Protein AF-A0A367R323-F1 (afdb_monomer_lite)

pLDDT: mean 86.34, std 14.98, range [30.77, 96.38]

Foldseek 3Di:
DDDPPPPPDQDPVLVVLLVVCQQPDALVVSCVVCVVVVRNDDSVNSCVVCLVQQGDNCNVPPRDGLVVVCVVVVHDSVVSSVVVVVD

Radius of gyration: 14.12 Å; chains: 1; bounding box: 29×33×42 Å

Sequence (87 aa):
MGGNQMSIKWTDEELAIIEAKAEVYTVKQIASILKRREYQRTPVAIYLKLNSLGYSARPTLDNYSCKEIAQVLQLNFSTVTRWVKRG

Structure (mmCIF, N/CA/C/O backbone):
data_AF-A0A367R323-F1
#
_entry.id   AF-A0A367R323-F1
#
loop_
_atom_site.group_PDB
_atom_site.id
_atom_site.type_symbol
_atom_site.label_atom_id
_atom_site.label_alt_id
_atom_site.label_comp_id
_atom_site.label_asym_id
_atom_site.label_entity_id
_atom_site.label_seq_id
_atom_site.pdbx_PDB_ins_code
_atom_site.Cartn_x
_atom_site.Cartn_y
_atom_site.Cartn_z
_atom_site.occupancy
_atom_site.B_iso_or_equiv
_atom_site.auth_seq_id
_atom_site.auth_comp_id
_atom_site.auth_asym_id
_atom_site.auth_atom_id
_atom_site.pdbx_PDB_model_num
ATOM 1 N N . MET A 1 1 ? 5.313 -22.695 -22.304 1.00 34.69 1 MET A N 1
ATOM 2 C CA . MET A 1 1 ? 6.388 -21.704 -22.086 1.00 34.69 1 MET A CA 1
ATOM 3 C C . MET A 1 1 ? 6.024 -20.877 -20.861 1.00 34.69 1 MET A C 1
ATOM 5 O O . MET A 1 1 ? 5.258 -19.932 -20.973 1.00 34.69 1 MET A O 1
ATOM 9 N N . GLY A 1 2 ? 6.455 -21.312 -19.675 1.00 37.09 2 GLY A N 1
ATOM 10 C CA . GLY 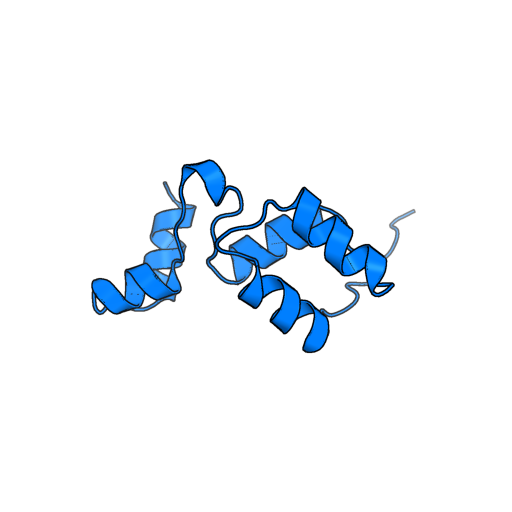A 1 2 ? 6.210 -20.587 -18.428 1.00 37.09 2 GLY A CA 1
ATOM 11 C C . GLY A 1 2 ? 7.297 -19.539 -18.248 1.00 37.09 2 GLY A C 1
ATOM 12 O O . GLY A 1 2 ? 8.414 -19.883 -17.874 1.00 37.09 2 GLY A O 1
ATOM 13 N N . GLY A 1 3 ? 6.994 -18.285 -18.582 1.00 30.77 3 GLY A N 1
ATOM 14 C CA . GLY A 1 3 ? 7.883 -17.165 -18.300 1.00 30.77 3 GLY A CA 1
ATOM 15 C C . GLY A 1 3 ? 8.073 -17.055 -16.794 1.00 30.77 3 GLY A C 1
ATOM 16 O O . GLY A 1 3 ? 7.133 -16.735 -16.071 1.00 30.77 3 GLY A O 1
ATOM 17 N N . ASN A 1 4 ? 9.280 -17.369 -16.331 1.00 38.59 4 ASN A N 1
ATOM 18 C CA . ASN A 1 4 ? 9.686 -17.242 -14.942 1.00 38.59 4 ASN A CA 1
ATOM 19 C C . ASN A 1 4 ? 9.597 -15.753 -14.574 1.00 38.59 4 ASN A C 1
ATOM 21 O O . ASN A 1 4 ? 10.442 -14.951 -14.975 1.00 38.59 4 ASN A O 1
ATOM 25 N N . GLN A 1 5 ? 8.518 -15.360 -13.900 1.00 40.94 5 GLN A N 1
ATOM 26 C CA . GLN A 1 5 ? 8.268 -13.979 -13.514 1.00 40.94 5 GLN A CA 1
ATOM 27 C C . GLN A 1 5 ? 9.269 -13.616 -12.419 1.00 40.94 5 GLN A C 1
ATOM 29 O O . GLN A 1 5 ? 9.034 -13.858 -11.237 1.00 40.94 5 GLN A O 1
ATOM 34 N N . MET A 1 6 ? 10.427 -13.087 -12.823 1.00 38.47 6 MET A N 1
ATOM 35 C CA . MET A 1 6 ? 11.407 -12.535 -11.900 1.00 38.47 6 MET A CA 1
ATOM 36 C C . MET A 1 6 ? 10.711 -11.446 -11.087 1.00 38.47 6 MET A C 1
ATOM 38 O O . MET A 1 6 ? 10.423 -10.357 -11.582 1.00 38.47 6 MET A O 1
ATOM 42 N N . SER A 1 7 ? 10.403 -11.762 -9.833 1.00 54.81 7 SER A N 1
ATOM 43 C CA . SER A 1 7 ? 10.016 -10.790 -8.824 1.00 54.81 7 SER A CA 1
ATOM 44 C C . SER A 1 7 ? 11.204 -9.847 -8.628 1.00 54.81 7 SER A C 1
ATOM 46 O O . SER A 1 7 ? 12.056 -10.080 -7.769 1.00 54.81 7 SER A O 1
ATOM 48 N N . ILE A 1 8 ? 11.288 -8.789 -9.439 1.00 74.75 8 ILE A N 1
ATOM 49 C CA . ILE A 1 8 ? 12.203 -7.676 -9.194 1.00 74.75 8 ILE A CA 1
ATOM 50 C C . ILE A 1 8 ? 11.815 -7.134 -7.818 1.00 74.75 8 ILE A C 1
ATOM 52 O O . ILE A 1 8 ? 10.709 -6.609 -7.652 1.00 74.75 8 ILE A O 1
ATOM 56 N N . LYS A 1 9 ? 12.685 -7.329 -6.821 1.00 87.62 9 LYS A N 1
ATOM 57 C CA . LYS A 1 9 ? 12.462 -6.847 -5.452 1.00 87.62 9 LYS A CA 1
ATOM 58 C C . LYS A 1 9 ? 12.214 -5.334 -5.483 1.00 87.62 9 LYS A C 1
ATOM 60 O O . LYS A 1 9 ? 12.764 -4.641 -6.333 1.00 87.62 9 LYS A O 1
ATOM 65 N N . TRP A 1 10 ? 11.340 -4.847 -4.607 1.00 92.81 10 TRP A N 1
ATOM 66 C CA . TRP A 1 10 ? 11.129 -3.409 -4.411 1.00 92.81 10 TRP A CA 1
ATOM 67 C C . TRP A 1 10 ? 12.351 -2.824 -3.706 1.00 92.81 10 TRP A C 1
ATOM 69 O O . TRP A 1 10 ? 12.767 -3.389 -2.694 1.00 92.81 10 TRP A O 1
ATOM 79 N N . THR A 1 11 ? 12.927 -1.747 -4.237 1.00 94.56 11 THR A N 1
ATOM 80 C CA . THR A 1 11 ? 14.027 -1.036 -3.568 1.00 94.56 11 THR A CA 1
ATOM 81 C C . THR A 1 11 ? 13.496 -0.136 -2.454 1.00 94.56 11 THR A C 1
ATOM 83 O O . THR A 1 11 ? 12.332 0.267 -2.479 1.00 94.56 11 THR A O 1
ATOM 86 N N . ASP A 1 12 ? 14.351 0.225 -1.496 1.00 94.31 12 ASP A N 1
ATOM 87 C CA . ASP A 1 12 ? 13.972 1.133 -0.404 1.00 94.31 12 ASP A CA 1
ATOM 88 C C . ASP A 1 12 ? 13.542 2.513 -0.924 1.00 94.31 12 ASP A C 1
ATOM 90 O O . ASP A 1 12 ? 12.621 3.124 -0.382 1.00 94.31 12 ASP A O 1
ATOM 94 N N . GLU A 1 13 ? 14.136 2.984 -2.026 1.00 95.25 13 GLU A N 1
ATOM 95 C CA . GLU A 1 13 ? 13.718 4.234 -2.664 1.00 95.25 13 GLU A CA 1
ATOM 96 C C . GLU A 1 13 ? 12.310 4.116 -3.268 1.00 95.25 13 GLU A C 1
ATOM 98 O O . GLU A 1 13 ? 11.477 5.006 -3.078 1.00 95.25 13 GLU A O 1
ATOM 103 N N . GLU A 1 14 ? 12.008 3.009 -3.957 1.00 95.56 14 GLU A N 1
ATOM 104 C CA . GLU A 1 14 ? 10.661 2.771 -4.483 1.00 95.56 14 GLU A CA 1
ATOM 105 C C . GLU A 1 14 ? 9.622 2.729 -3.356 1.00 95.56 14 GLU A C 1
ATOM 107 O O . GLU A 1 14 ? 8.530 3.283 -3.505 1.00 95.56 14 GLU A O 1
ATOM 112 N N . LEU A 1 15 ? 9.962 2.103 -2.224 1.00 96.06 15 LEU A N 1
ATOM 113 C CA . LEU A 1 15 ? 9.100 2.043 -1.042 1.00 96.06 15 LEU A CA 1
ATOM 114 C C . LEU A 1 15 ? 8.861 3.432 -0.449 1.00 96.06 15 LEU A C 1
ATOM 116 O O . LEU A 1 15 ? 7.706 3.796 -0.238 1.00 96.06 15 LEU A O 1
ATOM 120 N N . ALA A 1 16 ? 9.915 4.229 -0.267 1.00 95.94 16 ALA A N 1
ATOM 121 C CA . ALA A 1 16 ? 9.803 5.587 0.255 1.00 95.94 16 ALA A CA 1
ATOM 122 C C . ALA A 1 16 ? 8.902 6.471 -0.626 1.00 95.94 16 ALA A C 1
ATOM 124 O O . ALA A 1 16 ? 8.090 7.244 -0.115 1.00 95.94 16 ALA A O 1
ATOM 125 N N . ILE A 1 17 ? 8.990 6.334 -1.956 1.00 95.50 17 ILE A N 1
ATOM 126 C CA . ILE A 1 17 ? 8.107 7.049 -2.892 1.00 95.50 17 ILE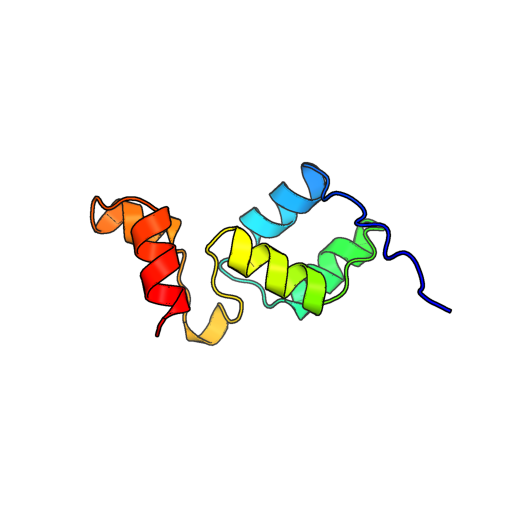 A CA 1
ATOM 127 C C . ILE A 1 17 ? 6.656 6.592 -2.736 1.00 95.50 17 ILE A C 1
ATOM 129 O O . ILE A 1 17 ? 5.756 7.433 -2.739 1.00 95.50 17 ILE A O 1
ATOM 133 N N . ILE A 1 18 ? 6.418 5.281 -2.639 1.00 94.44 18 ILE A N 1
ATOM 134 C CA . ILE A 1 18 ? 5.068 4.729 -2.491 1.00 94.44 18 ILE A CA 1
ATOM 135 C C . ILE A 1 18 ? 4.437 5.227 -1.193 1.00 94.44 18 ILE A C 1
ATOM 137 O O . ILE A 1 18 ? 3.348 5.791 -1.243 1.00 94.44 18 ILE A O 1
ATOM 141 N N . GLU A 1 19 ? 5.120 5.076 -0.059 1.00 93.44 19 GLU A N 1
ATOM 142 C CA . GLU A 1 19 ? 4.598 5.472 1.253 1.00 93.44 19 GLU A CA 1
ATOM 143 C C . GLU A 1 19 ? 4.321 6.978 1.320 1.00 93.44 19 GLU A C 1
ATOM 145 O O . GLU A 1 19 ? 3.234 7.380 1.725 1.00 93.44 19 GLU A O 1
ATOM 150 N N . ALA A 1 20 ? 5.226 7.819 0.804 1.00 93.75 20 ALA A N 1
ATOM 151 C CA . ALA A 1 20 ? 5.050 9.275 0.788 1.00 93.75 20 ALA A CA 1
ATOM 152 C C . ALA A 1 20 ? 3.899 9.771 -0.112 1.00 93.75 20 ALA A C 1
ATOM 154 O O . ALA A 1 20 ? 3.588 10.966 -0.122 1.00 93.75 20 ALA A O 1
ATOM 155 N N . LYS A 1 21 ? 3.312 8.899 -0.941 1.00 93.25 21 LYS A N 1
ATOM 156 C CA . LYS A 1 21 ? 2.262 9.254 -1.910 1.00 93.25 21 LYS A CA 1
ATOM 157 C C . LYS A 1 21 ? 0.967 8.467 -1.725 1.00 93.25 21 LYS A C 1
ATOM 159 O O . LYS A 1 21 ? -0.042 8.873 -2.299 1.00 93.25 21 LYS A O 1
ATOM 164 N N . ALA A 1 22 ? 0.982 7.393 -0.941 1.00 90.94 22 ALA A N 1
ATOM 165 C CA . ALA A 1 22 ? -0.091 6.409 -0.849 1.00 90.94 22 ALA A CA 1
ATOM 166 C C . ALA A 1 22 ? -1.450 6.986 -0.422 1.00 90.94 22 ALA A C 1
ATOM 168 O O . ALA A 1 22 ? -2.482 6.520 -0.895 1.00 90.94 22 ALA A O 1
ATOM 169 N N . GLU A 1 23 ? -1.452 8.010 0.429 1.00 87.50 23 GLU A N 1
ATOM 170 C CA . GLU A 1 23 ? -2.677 8.604 0.983 1.00 87.50 23 GLU A CA 1
ATOM 171 C C . GLU A 1 23 ? -3.351 9.605 0.037 1.00 87.50 23 GLU A C 1
ATOM 173 O O . GLU A 1 23 ? -4.533 9.884 0.172 1.00 87.50 23 GLU A O 1
ATOM 178 N N . VAL A 1 24 ? -2.633 10.142 -0.955 1.00 88.00 24 VAL A N 1
ATOM 179 C CA . VAL A 1 24 ? -3.148 11.250 -1.786 1.00 88.00 24 VAL A CA 1
ATOM 180 C C . VAL A 1 24 ? -3.181 10.899 -3.273 1.00 88.00 24 VAL A C 1
ATOM 182 O O . VAL A 1 24 ? -4.033 11.384 -4.017 1.00 88.00 24 VAL A O 1
ATOM 185 N N . TYR A 1 25 ? -2.261 10.056 -3.741 1.00 91.62 25 TYR A N 1
ATOM 186 C CA . TYR A 1 25 ? -2.067 9.806 -5.165 1.00 91.62 25 TYR A CA 1
ATOM 187 C C . TYR A 1 25 ? -2.696 8.486 -5.594 1.00 91.62 25 TYR A C 1
ATOM 189 O O . TYR A 1 25 ? -2.519 7.440 -4.977 1.00 91.62 25 TYR A O 1
ATOM 197 N N . THR A 1 26 ? -3.366 8.510 -6.742 1.00 92.56 26 THR A N 1
ATOM 198 C CA . THR A 1 26 ? -3.861 7.291 -7.385 1.00 92.56 26 THR A CA 1
ATOM 199 C C . THR A 1 26 ? -2.707 6.407 -7.863 1.00 92.56 26 THR A C 1
ATOM 201 O O . THR A 1 26 ? -1.627 6.886 -8.220 1.00 92.56 26 THR A O 1
ATOM 204 N N . VAL A 1 27 ? -2.975 5.106 -8.007 1.00 94.19 27 VAL A N 1
ATOM 205 C CA . VAL A 1 27 ? -2.035 4.120 -8.570 1.00 94.19 27 VAL A CA 1
ATOM 206 C C . VAL A 1 27 ? -1.415 4.585 -9.897 1.00 94.19 27 VAL A C 1
ATOM 208 O O . VAL A 1 27 ? -0.216 4.418 -10.114 1.00 94.19 27 VAL A O 1
ATOM 211 N N . LYS A 1 28 ? -2.205 5.201 -10.790 1.00 94.00 28 LYS A N 1
ATOM 212 C CA . LYS A 1 28 ? -1.717 5.702 -12.089 1.00 94.00 28 LYS A CA 1
ATOM 213 C C . LYS A 1 28 ? -0.733 6.865 -11.933 1.00 94.00 28 LYS A C 1
ATOM 215 O O . LYS A 1 28 ? 0.247 6.948 -12.678 1.00 94.00 28 LYS A O 1
ATOM 220 N N . GLN A 1 29 ? -0.975 7.755 -10.973 1.00 95.19 29 GLN A N 1
ATOM 221 C CA . GLN A 1 29 ? -0.073 8.871 -10.700 1.00 95.19 29 GLN A CA 1
ATOM 222 C C . GLN A 1 29 ? 1.224 8.377 -10.051 1.00 95.19 29 GLN A C 1
ATOM 224 O O . GLN A 1 29 ? 2.298 8.789 -10.484 1.00 95.19 29 GLN A O 1
ATOM 229 N N . ILE A 1 30 ? 1.145 7.436 -9.103 1.00 95.56 30 ILE A N 1
ATOM 230 C CA . ILE A 1 30 ? 2.329 6.795 -8.505 1.00 95.56 30 ILE A CA 1
ATOM 231 C C . ILE A 1 30 ? 3.157 6.088 -9.588 1.00 95.56 30 ILE A C 1
ATOM 233 O O . ILE A 1 30 ? 4.366 6.295 -9.662 1.00 95.56 30 ILE A O 1
ATOM 237 N N . ALA A 1 31 ? 2.518 5.344 -10.498 1.00 95.75 31 ALA A N 1
ATOM 238 C CA . ALA A 1 31 ? 3.203 4.710 -11.630 1.00 95.75 31 ALA A CA 1
ATOM 239 C C . ALA A 1 31 ? 3.935 5.732 -12.514 1.00 95.75 31 ALA A C 1
ATOM 241 O O . ALA A 1 31 ? 5.065 5.502 -12.939 1.00 95.75 31 ALA A O 1
ATOM 242 N N . SER A 1 32 ? 3.313 6.887 -12.757 1.00 96.38 32 SER A N 1
ATOM 243 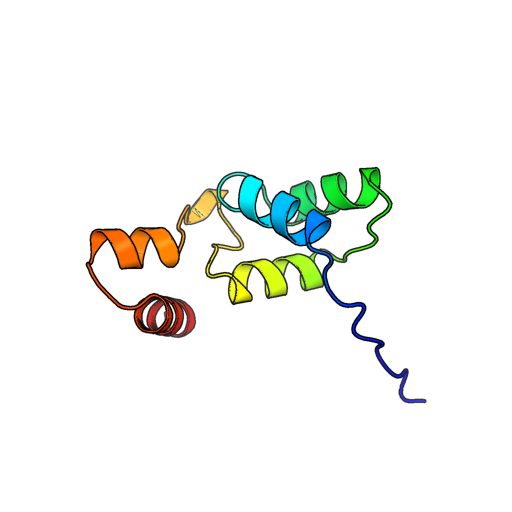C CA . SER A 1 32 ? 3.923 7.970 -13.535 1.00 96.38 32 SER A CA 1
ATOM 244 C C . SER A 1 32 ? 5.135 8.586 -12.826 1.00 96.38 32 SER A C 1
ATOM 246 O O . SER A 1 32 ? 6.110 8.929 -13.488 1.00 96.38 32 SER A O 1
ATOM 248 N N . ILE A 1 33 ? 5.098 8.711 -11.495 1.00 95.94 33 ILE A N 1
ATOM 249 C CA . ILE A 1 33 ? 6.225 9.206 -10.688 1.00 95.94 33 ILE A CA 1
ATOM 250 C C . ILE A 1 33 ? 7.388 8.211 -10.728 1.00 95.94 33 ILE A C 1
ATOM 252 O O . ILE A 1 33 ? 8.516 8.614 -11.001 1.00 95.94 33 ILE A O 1
ATOM 256 N N . LEU A 1 34 ? 7.111 6.923 -10.512 1.00 95.56 34 LEU A N 1
ATOM 257 C CA . LEU A 1 34 ? 8.118 5.862 -10.563 1.00 95.56 34 LEU A CA 1
ATOM 258 C C . LEU A 1 34 ? 8.774 5.783 -11.947 1.00 95.56 34 LEU A C 1
ATOM 260 O O . LEU A 1 34 ? 9.998 5.782 -12.043 1.00 95.56 34 LEU A O 1
ATOM 264 N N . LYS A 1 35 ? 7.981 5.862 -13.024 1.00 95.50 35 LYS A N 1
ATOM 265 C C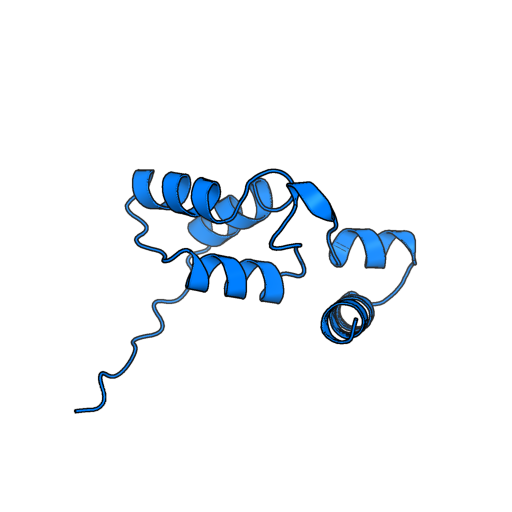A . LYS A 1 35 ? 8.494 5.868 -14.402 1.00 95.50 35 LYS A CA 1
ATOM 266 C C . LYS A 1 35 ? 9.456 7.030 -14.678 1.00 95.50 35 LYS A C 1
ATOM 268 O O . LYS A 1 35 ? 10.423 6.846 -15.408 1.00 95.50 35 LYS A O 1
ATOM 273 N N . ARG A 1 36 ? 9.213 8.218 -14.106 1.00 95.62 36 ARG A N 1
ATOM 274 C CA . ARG A 1 36 ? 10.114 9.385 -14.236 1.00 95.62 36 ARG A CA 1
ATOM 275 C C . ARG A 1 36 ? 11.460 9.187 -13.536 1.00 95.62 36 ARG A C 1
ATOM 277 O O . ARG A 1 36 ? 12.395 9.908 -13.853 1.00 95.62 36 ARG A O 1
ATOM 284 N N . ARG A 1 37 ? 11.546 8.238 -12.605 1.00 93.12 37 ARG A N 1
ATOM 285 C CA . ARG A 1 37 ? 12.779 7.811 -11.931 1.00 93.12 37 ARG A CA 1
ATOM 286 C C . ARG A 1 37 ? 13.291 6.471 -12.461 1.00 93.12 37 ARG A C 1
ATOM 288 O O . ARG A 1 37 ? 13.959 5.742 -11.748 1.00 93.12 37 ARG A O 1
ATOM 295 N N . GLU A 1 38 ? 12.911 6.124 -13.690 1.00 93.31 38 GLU A N 1
ATOM 296 C CA . GLU A 1 38 ? 13.350 4.911 -14.393 1.00 93.31 38 GLU A CA 1
ATOM 297 C C . GLU A 1 38 ? 12.850 3.584 -13.784 1.00 93.31 38 GLU A C 1
ATOM 299 O O . GLU A 1 38 ? 13.155 2.505 -14.292 1.00 93.31 38 GLU A O 1
ATOM 304 N N . TYR A 1 39 ? 11.966 3.637 -12.782 1.00 93.44 39 TYR A N 1
ATOM 305 C CA . TYR A 1 39 ? 11.321 2.460 -12.203 1.00 93.44 39 TYR A CA 1
ATOM 306 C C . TYR A 1 39 ? 10.104 2.027 -13.033 1.00 93.44 39 TYR A C 1
ATOM 308 O O . TYR A 1 39 ? 9.047 2.666 -13.038 1.00 93.44 39 TYR A O 1
ATOM 316 N N . GLN A 1 40 ? 10.226 0.894 -13.729 1.00 90.75 40 GLN A N 1
ATOM 317 C CA . GLN A 1 40 ? 9.166 0.336 -14.577 1.00 90.75 40 GLN A CA 1
ATOM 318 C C . GLN A 1 40 ? 8.229 -0.581 -13.778 1.00 90.75 40 GLN A C 1
ATOM 320 O O . GLN A 1 40 ? 8.283 -1.809 -13.875 1.00 90.75 40 GLN A O 1
ATOM 325 N N . ARG A 1 41 ? 7.345 0.014 -12.972 1.00 93.19 41 ARG A N 1
ATOM 326 C CA . ARG A 1 41 ? 6.326 -0.719 -12.202 1.00 93.19 41 ARG A CA 1
ATOM 327 C C . ARG A 1 41 ? 4.950 -0.575 -12.834 1.00 93.19 41 ARG A C 1
ATOM 329 O O . ARG A 1 41 ? 4.486 0.527 -13.119 1.00 93.19 41 ARG A O 1
ATOM 336 N N . THR A 1 42 ? 4.278 -1.704 -13.041 1.00 93.38 42 THR A N 1
ATOM 337 C CA . THR A 1 42 ? 2.914 -1.705 -13.578 1.00 93.38 42 THR A CA 1
ATOM 338 C C . THR A 1 42 ? 1.933 -1.170 -12.528 1.00 93.38 42 THR A C 1
ATOM 340 O O . THR A 1 42 ? 2.147 -1.369 -11.327 1.00 93.38 42 THR A O 1
ATOM 343 N N . PRO A 1 43 ? 0.808 -0.557 -12.943 1.00 93.81 43 PRO A N 1
ATOM 344 C CA . PRO A 1 43 ? -0.258 -0.171 -12.021 1.00 93.81 43 PRO A CA 1
ATOM 345 C C . PRO A 1 43 ? -0.719 -1.325 -11.118 1.00 93.81 43 PRO A C 1
ATOM 347 O O . PRO A 1 43 ? -0.932 -1.132 -9.927 1.00 93.81 43 PRO A O 1
ATOM 350 N N . VAL A 1 44 ? -0.801 -2.546 -11.656 1.00 93.44 44 VAL A N 1
ATOM 351 C CA . VAL A 1 44 ? -1.174 -3.741 -10.881 1.00 93.44 44 VAL A CA 1
ATOM 352 C C . VAL A 1 44 ? -0.139 -4.056 -9.796 1.00 93.44 44 VAL A C 1
ATOM 354 O O . VAL A 1 44 ? -0.516 -4.337 -8.662 1.00 93.44 44 VAL A O 1
ATOM 357 N N . ALA A 1 45 ? 1.161 -3.964 -10.096 1.00 93.88 45 ALA A N 1
ATOM 358 C CA . ALA A 1 45 ? 2.205 -4.194 -9.097 1.00 93.88 45 ALA A CA 1
ATOM 359 C C . ALA A 1 45 ? 2.136 -3.169 -7.9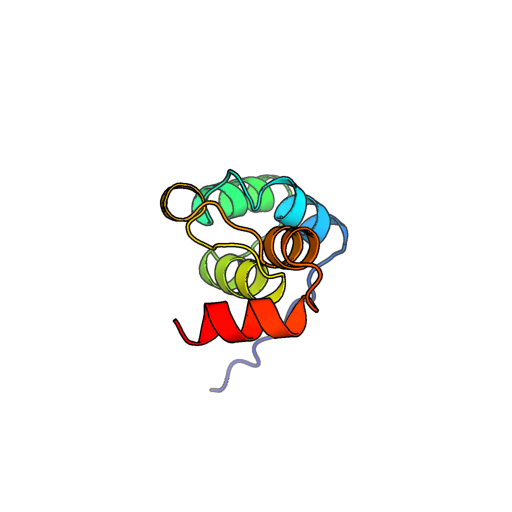54 1.00 93.88 45 ALA A C 1
ATOM 361 O O . ALA A 1 45 ? 2.258 -3.536 -6.788 1.00 93.88 45 ALA A O 1
ATOM 362 N N . ILE A 1 46 ? 1.888 -1.899 -8.281 1.00 94.62 46 ILE A N 1
ATOM 363 C CA . ILE A 1 46 ? 1.747 -0.818 -7.297 1.00 94.62 46 ILE A CA 1
ATOM 364 C C . ILE A 1 46 ? 0.488 -1.015 -6.450 1.00 94.62 46 ILE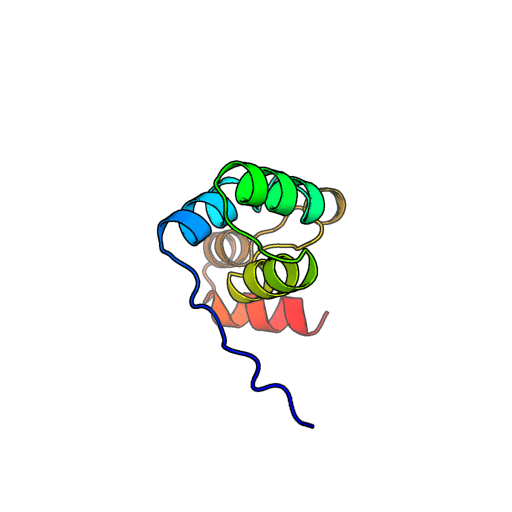 A C 1
ATOM 366 O O . ILE A 1 46 ? 0.559 -0.900 -5.231 1.00 94.62 46 ILE A O 1
ATOM 370 N N . TYR A 1 47 ? -0.640 -1.375 -7.069 1.00 93.12 47 TYR A N 1
ATOM 371 C CA . TYR A 1 47 ? -1.879 -1.721 -6.368 1.00 93.12 47 TYR A CA 1
ATOM 372 C C . TYR A 1 47 ? -1.643 -2.824 -5.326 1.00 93.12 47 TYR A C 1
ATOM 374 O O . TYR A 1 47 ? -1.969 -2.664 -4.150 1.00 93.12 47 TYR A O 1
ATOM 382 N N . LEU A 1 48 ? -1.017 -3.929 -5.743 1.00 92.69 48 LEU A N 1
ATOM 383 C CA . LEU A 1 48 ? -0.702 -5.043 -4.848 1.00 92.69 48 LEU A CA 1
ATOM 384 C C . LEU A 1 48 ? 0.250 -4.608 -3.732 1.00 92.69 48 LEU A C 1
ATOM 386 O O . LEU A 1 48 ? 0.099 -5.034 -2.585 1.00 92.69 48 LEU A O 1
ATOM 390 N N . LYS A 1 49 ? 1.209 -3.734 -4.052 1.00 94.00 49 LYS A N 1
ATOM 391 C CA . LYS A 1 49 ? 2.166 -3.228 -3.077 1.00 94.00 49 LYS A CA 1
ATOM 392 C C . LYS A 1 49 ? 1.505 -2.333 -2.029 1.00 94.00 49 LYS A C 1
ATOM 394 O O . LYS A 1 49 ? 1.704 -2.595 -0.845 1.00 94.00 49 LYS A O 1
ATOM 399 N N . LEU A 1 50 ? 0.668 -1.377 -2.429 1.00 92.25 50 LEU A N 1
ATOM 400 C CA . LEU A 1 50 ? -0.126 -0.538 -1.521 1.00 92.25 50 LEU A CA 1
ATOM 401 C C . LEU A 1 50 ? -0.981 -1.390 -0.580 1.00 92.25 50 LEU A C 1
ATOM 403 O O . LEU A 1 50 ? -0.890 -1.238 0.637 1.00 92.25 50 LEU A O 1
ATOM 407 N N . ASN A 1 51 ? -1.703 -2.372 -1.126 1.00 88.12 51 ASN A N 1
ATOM 408 C CA . ASN A 1 51 ? -2.503 -3.298 -0.324 1.00 88.12 51 ASN A CA 1
ATOM 409 C C . ASN A 1 51 ? -1.658 -4.105 0.674 1.00 88.12 51 ASN A C 1
ATOM 411 O O . ASN A 1 51 ? -2.109 -4.391 1.783 1.00 88.12 51 ASN A O 1
ATOM 415 N N . SER A 1 52 ? -0.441 -4.512 0.296 1.00 89.00 52 SER A N 1
ATOM 416 C CA . SER A 1 52 ? 0.463 -5.234 1.203 1.00 89.00 52 SER A CA 1
ATOM 417 C C . SER A 1 52 ? 1.006 -4.351 2.330 1.00 89.00 52 SER A C 1
ATOM 419 O O . SER A 1 52 ? 1.243 -4.851 3.425 1.00 89.00 52 SER A O 1
ATOM 421 N N . LEU A 1 53 ? 1.161 -3.051 2.061 1.00 89.44 53 LEU A N 1
ATOM 422 C CA . LEU A 1 53 ? 1.588 -2.030 3.019 1.00 89.44 53 LEU A CA 1
ATOM 423 C C . LEU A 1 53 ? 0.418 -1.488 3.864 1.00 89.44 53 LEU A C 1
ATOM 425 O O . LEU A 1 53 ? 0.643 -0.737 4.805 1.00 89.44 53 LEU A O 1
ATOM 429 N N . GLY A 1 54 ? -0.823 -1.893 3.570 1.00 89.06 54 GLY A N 1
ATOM 430 C CA . GLY A 1 54 ? -2.012 -1.497 4.326 1.00 89.06 54 GLY A CA 1
ATOM 431 C C . GLY A 1 54 ? -2.632 -0.165 3.899 1.00 89.06 54 GLY A C 1
ATOM 432 O O . GLY A 1 54 ? -3.466 0.362 4.629 1.00 89.06 54 GLY A O 1
ATOM 433 N N . TYR A 1 55 ? -2.266 0.372 2.738 1.00 90.12 55 TYR A N 1
ATOM 434 C CA . TYR A 1 55 ? -2.870 1.588 2.189 1.00 90.12 55 TYR A CA 1
ATOM 435 C C . TYR A 1 55 ? -4.083 1.281 1.311 1.00 90.12 55 TYR A C 1
ATOM 437 O O . TYR A 1 55 ? -4.152 0.220 0.683 1.00 90.12 55 TYR A O 1
ATOM 445 N N . SER A 1 56 ? -5.011 2.237 1.211 1.00 85.19 56 SER A N 1
ATOM 446 C CA . SER A 1 56 ? -6.044 2.203 0.176 1.00 85.19 56 SER A CA 1
ATOM 447 C C . SER A 1 56 ? -5.421 2.319 -1.216 1.00 85.19 56 SER A C 1
ATOM 449 O O . SER A 1 56 ? -4.579 3.172 -1.486 1.00 85.19 56 SER A O 1
ATOM 451 N N . ALA A 1 57 ? -5.888 1.493 -2.148 1.00 78.62 57 ALA A N 1
ATOM 452 C CA . ALA A 1 57 ? -5.558 1.646 -3.561 1.00 78.62 57 ALA A CA 1
ATOM 453 C C . ALA A 1 57 ? -6.442 2.681 -4.287 1.00 78.62 57 ALA A C 1
ATOM 455 O O . ALA A 1 57 ? -6.225 2.969 -5.469 1.00 78.62 57 ALA A O 1
ATOM 456 N N . ARG A 1 58 ? -7.456 3.221 -3.598 1.00 81.19 58 ARG A N 1
ATOM 457 C CA . ARG A 1 58 ? -8.377 4.259 -4.079 1.00 81.19 58 ARG A CA 1
ATOM 458 C C . ARG A 1 58 ? -8.444 5.404 -3.057 1.00 81.19 58 ARG A C 1
ATOM 460 O O . ARG A 1 58 ? -9.517 5.676 -2.519 1.00 81.19 58 ARG A O 1
ATOM 467 N N . PRO A 1 59 ? -7.317 6.091 -2.788 1.00 77.00 59 PRO A N 1
ATOM 468 C CA . PRO A 1 59 ? -7.249 7.112 -1.741 1.00 77.00 59 PRO A CA 1
ATOM 469 C C . PRO A 1 59 ? -8.258 8.247 -1.945 1.00 77.00 59 PRO A C 1
ATOM 471 O O . PRO A 1 59 ? -8.806 8.760 -0.984 1.00 77.00 59 PRO A O 1
ATOM 474 N N . THR A 1 60 ? -8.607 8.579 -3.189 1.00 79.50 60 THR A N 1
ATOM 475 C CA . THR A 1 60 ? -9.608 9.615 -3.496 1.00 79.50 60 THR A CA 1
ATOM 476 C C . THR A 1 60 ? -11.052 9.240 -3.140 1.00 79.50 60 THR A C 1
ATOM 478 O O . THR A 1 60 ? -11.920 10.100 -3.224 1.00 79.50 60 THR A O 1
ATOM 481 N N . LEU A 1 61 ? -11.332 7.969 -2.830 1.00 79.62 61 LEU A N 1
ATOM 482 C CA . LEU A 1 61 ? -12.662 7.489 -2.436 1.00 79.62 61 LEU A CA 1
ATOM 483 C C . LEU A 1 61 ? -12.708 7.130 -0.953 1.00 79.62 61 LEU A C 1
ATOM 485 O O . LEU A 1 61 ? -13.603 7.584 -0.250 1.00 79.62 61 LEU A O 1
ATOM 489 N N . ASP A 1 62 ? -11.732 6.346 -0.491 1.00 79.62 62 ASP A N 1
ATOM 490 C CA . ASP A 1 62 ? -11.790 5.739 0.843 1.00 79.62 62 ASP A CA 1
ATOM 491 C C . ASP A 1 62 ? -10.820 6.397 1.842 1.00 79.62 62 ASP A C 1
ATOM 493 O O . ASP A 1 62 ? -10.961 6.188 3.041 1.00 79.62 62 ASP A O 1
ATOM 497 N N . ASN A 1 63 ? -9.822 7.142 1.344 1.00 78.50 63 ASN A N 1
ATOM 498 C CA . ASN A 1 63 ? -8.762 7.848 2.079 1.00 78.50 63 ASN A CA 1
ATOM 499 C C . ASN A 1 63 ? -8.380 7.251 3.450 1.00 78.50 63 ASN A C 1
ATOM 501 O O . ASN A 1 63 ? -8.505 7.918 4.476 1.00 78.50 63 ASN A O 1
ATOM 505 N N . TYR A 1 64 ? -7.939 5.989 3.479 1.00 82.19 64 TYR A N 1
ATOM 506 C CA . TYR A 1 64 ? -7.516 5.342 4.721 1.00 82.19 64 TYR A CA 1
ATOM 507 C C . TYR A 1 64 ? -6.147 4.669 4.616 1.00 82.19 64 TYR A C 1
ATOM 509 O O . TYR A 1 64 ? -5.736 4.161 3.563 1.00 82.19 64 TYR A O 1
ATOM 517 N N . SER A 1 65 ? -5.504 4.569 5.779 1.00 85.44 65 SER A N 1
ATOM 518 C CA . SER A 1 65 ? -4.347 3.725 6.051 1.00 85.44 65 SER A CA 1
ATOM 519 C C . SER A 1 65 ? -4.659 2.769 7.205 1.00 85.44 65 SER A C 1
ATOM 521 O O . SER A 1 65 ? -5.090 3.180 8.283 1.00 85.44 65 SER A O 1
ATOM 523 N N . CYS A 1 66 ? -4.400 1.471 7.020 1.00 85.88 66 CYS A N 1
ATOM 524 C CA . CYS A 1 66 ? -4.544 0.477 8.090 1.00 85.88 66 CYS A CA 1
ATOM 525 C C . CYS A 1 66 ? -3.633 0.797 9.282 1.00 85.88 66 CYS A C 1
ATOM 527 O O . CYS A 1 66 ? -3.943 0.405 10.405 1.00 85.88 66 CYS A O 1
ATOM 529 N N . LYS A 1 67 ? -2.514 1.499 9.051 1.00 87.50 67 LYS A N 1
ATOM 530 C CA . LYS A 1 67 ? -1.589 1.936 10.101 1.00 87.50 67 LYS A CA 1
ATOM 531 C C . LYS A 1 67 ? -2.218 3.013 10.976 1.00 87.50 67 LYS A C 1
ATOM 533 O O . LYS A 1 67 ? -2.191 2.882 12.195 1.00 87.50 67 LYS A O 1
ATOM 538 N N . GLU A 1 68 ? -2.821 4.024 10.360 1.00 89.75 68 GLU A N 1
ATOM 539 C CA . GLU A 1 68 ? -3.499 5.102 11.083 1.00 89.75 68 GLU A CA 1
ATOM 540 C C . GLU A 1 68 ? -4.714 4.576 11.847 1.00 89.75 68 GLU A C 1
ATOM 542 O O . GLU A 1 68 ? -4.855 4.848 13.036 1.00 89.75 68 GLU A O 1
ATOM 547 N N . ILE A 1 69 ? -5.539 3.734 11.213 1.00 90.94 69 ILE A N 1
ATOM 548 C CA . ILE A 1 69 ? -6.682 3.096 11.882 1.00 90.94 69 ILE A CA 1
ATOM 549 C C . ILE A 1 69 ? -6.209 2.267 13.084 1.00 90.94 69 ILE A C 1
ATOM 551 O O . ILE A 1 69 ? -6.788 2.354 14.166 1.00 90.94 69 ILE A O 1
ATOM 555 N N . ALA A 1 70 ? -5.146 1.474 12.923 1.00 92.19 70 ALA A N 1
ATOM 556 C CA . ALA A 1 70 ? -4.585 0.679 14.012 1.00 92.19 70 ALA A CA 1
ATOM 557 C C . ALA A 1 70 ? -4.083 1.554 15.167 1.00 92.19 70 ALA A C 1
ATOM 559 O O . ALA A 1 70 ? -4.339 1.235 16.325 1.00 92.19 70 ALA A O 1
ATOM 560 N N . GLN A 1 71 ? -3.426 2.673 14.857 1.00 93.94 71 GLN A N 1
ATOM 561 C CA . GLN A 1 71 ? -2.954 3.629 15.853 1.00 93.94 71 GLN A CA 1
ATOM 562 C C . GLN A 1 71 ? -4.115 4.275 16.619 1.00 93.94 71 GLN A C 1
ATOM 564 O O . GLN A 1 71 ? -4.089 4.299 17.848 1.00 93.94 71 GLN A O 1
ATOM 569 N N . VAL A 1 72 ? -5.143 4.756 15.914 1.00 95.12 72 VAL A N 1
ATOM 570 C CA . VAL A 1 72 ? -6.316 5.411 16.519 1.00 95.12 72 VAL A CA 1
ATOM 571 C C . VAL A 1 72 ? -7.099 4.444 17.406 1.00 95.12 72 VAL A C 1
ATOM 573 O O . VAL A 1 72 ? -7.500 4.805 18.509 1.00 95.12 72 VAL A O 1
ATOM 576 N N . LEU A 1 73 ? -7.288 3.203 16.952 1.00 94.88 73 LEU A N 1
ATOM 577 C CA . LEU A 1 73 ? -8.043 2.186 17.687 1.00 94.88 73 LEU A CA 1
ATOM 578 C C . LEU A 1 73 ? -7.204 1.434 18.733 1.00 94.88 73 LEU A C 1
ATOM 580 O O . LEU A 1 73 ? -7.740 0.569 19.419 1.00 94.88 73 LEU A O 1
ATOM 584 N N . GLN A 1 74 ? -5.903 1.725 18.842 1.00 95.50 74 GLN A N 1
ATOM 585 C CA . GLN A 1 74 ? -4.945 0.977 19.669 1.00 95.50 74 GLN A CA 1
ATOM 586 C C . GLN A 1 74 ? -4.968 -0.538 19.392 1.00 95.50 74 GLN A C 1
ATOM 588 O O . GLN A 1 74 ? -4.854 -1.374 20.288 1.00 95.50 74 GLN A O 1
ATOM 593 N N . LEU A 1 75 ? -5.120 -0.900 18.118 1.00 95.00 75 LEU A N 1
ATOM 594 C CA . LEU A 1 75 ? -5.153 -2.280 17.649 1.00 95.00 75 LEU A CA 1
ATOM 595 C C . LEU A 1 75 ? -3.858 -2.650 16.934 1.00 95.00 75 LEU A C 1
ATOM 597 O O . LEU A 1 75 ? -3.081 -1.811 16.484 1.00 95.00 75 LEU A O 1
ATOM 601 N N . ASN A 1 76 ? -3.639 -3.951 16.766 1.00 93.31 76 ASN A N 1
ATOM 602 C CA . ASN A 1 76 ? -2.549 -4.425 15.928 1.00 93.31 76 ASN A CA 1
ATOM 603 C C . ASN A 1 76 ? -2.836 -4.125 14.441 1.00 93.31 76 ASN A C 1
ATOM 605 O O . ASN A 1 76 ? -3.914 -4.443 13.934 1.00 93.31 76 ASN A O 1
ATOM 609 N N . PHE A 1 77 ? -1.841 -3.599 13.720 1.00 89.94 77 PHE A N 1
ATOM 610 C CA . PHE A 1 77 ? -1.903 -3.340 12.273 1.00 89.94 77 PHE A CA 1
ATOM 611 C C . PHE A 1 77 ? -2.399 -4.546 11.456 1.00 89.94 77 PHE A C 1
ATOM 613 O O . PHE A 1 77 ? -3.204 -4.401 10.532 1.00 89.94 77 PHE A O 1
ATOM 620 N N . SER A 1 78 ? -1.959 -5.756 11.813 1.00 90.00 78 SER A N 1
ATOM 621 C CA . SER A 1 78 ? -2.365 -6.989 11.132 1.00 90.00 78 SER A CA 1
ATOM 622 C C . SER A 1 78 ? -3.848 -7.319 11.328 1.00 90.00 78 SER A C 1
ATOM 624 O O . SER A 1 78 ? -4.474 -7.866 10.418 1.00 90.00 78 SER A O 1
ATOM 626 N N . THR A 1 79 ? -4.432 -6.943 12.471 1.00 92.62 79 THR A N 1
ATOM 627 C CA . THR A 1 79 ? -5.866 -7.095 12.748 1.00 92.62 79 THR A CA 1
ATOM 628 C C . THR A 1 79 ? -6.679 -6.197 11.827 1.00 92.62 79 THR A C 1
ATOM 630 O O . THR A 1 79 ? -7.554 -6.688 11.118 1.00 92.62 79 THR A O 1
ATOM 633 N N . VAL A 1 80 ? -6.332 -4.911 11.765 1.00 91.88 80 VAL A N 1
ATOM 634 C CA . VAL A 1 80 ? -7.023 -3.933 10.911 1.00 91.88 80 VAL A CA 1
ATOM 635 C C . VAL A 1 80 ? -6.898 -4.304 9.435 1.00 91.88 80 VAL A C 1
ATOM 637 O O . VAL A 1 80 ? -7.895 -4.360 8.719 1.00 91.88 80 VAL A O 1
ATOM 640 N N . THR A 1 81 ? -5.692 -4.666 8.990 1.00 89.06 81 THR A N 1
ATOM 641 C CA . THR A 1 81 ? -5.449 -5.125 7.614 1.00 89.06 81 THR A CA 1
ATOM 642 C C . THR A 1 81 ? -6.315 -6.338 7.262 1.00 89.06 81 THR A C 1
ATOM 644 O O . THR A 1 81 ? -6.793 -6.461 6.134 1.00 89.06 81 THR A O 1
ATOM 647 N N . ARG A 1 82 ? -6.525 -7.259 8.212 1.00 89.69 82 ARG A N 1
ATOM 648 C CA . ARG A 1 82 ? -7.388 -8.429 8.011 1.00 89.69 82 ARG A CA 1
ATOM 649 C C . ARG A 1 82 ? -8.858 -8.038 7.873 1.00 89.69 82 ARG A C 1
ATOM 651 O O . ARG A 1 82 ? -9.529 -8.648 7.049 1.00 89.69 82 ARG A O 1
ATOM 658 N N . TRP A 1 83 ? -9.347 -7.076 8.653 1.00 90.81 83 TRP A N 1
ATOM 659 C CA . TRP A 1 83 ? -10.724 -6.581 8.542 1.00 90.81 83 TRP A CA 1
ATOM 660 C C . TRP A 1 83 ? -10.963 -5.932 7.185 1.00 90.81 83 TRP A C 1
ATOM 662 O O . TRP A 1 83 ? -11.810 -6.394 6.438 1.00 90.81 83 TRP A O 1
ATOM 672 N N . VAL A 1 84 ? -10.107 -4.989 6.795 1.00 85.94 84 VAL A N 1
ATOM 673 C CA . VAL A 1 84 ? -10.187 -4.313 5.492 1.00 85.94 84 VAL A CA 1
ATOM 674 C C . VAL A 1 84 ? -10.196 -5.302 4.320 1.00 85.94 84 VAL A C 1
ATOM 676 O O . VAL A 1 84 ? -10.929 -5.123 3.353 1.00 85.94 84 VAL A O 1
ATOM 679 N N . LYS A 1 85 ? -9.408 -6.382 4.398 1.00 82.94 85 LYS A N 1
ATOM 680 C CA . LYS A 1 85 ? -9.380 -7.426 3.358 1.00 82.94 85 LYS A CA 1
ATOM 681 C C . LYS A 1 85 ? -10.642 -8.292 3.304 1.00 82.94 85 LYS A C 1
ATOM 683 O O . LYS A 1 85 ? -10.831 -8.980 2.305 1.00 82.94 85 LYS A O 1
ATOM 688 N N . ARG A 1 86 ? -11.452 -8.323 4.364 1.00 84.25 86 ARG A N 1
ATOM 689 C CA . ARG A 1 86 ? -12.696 -9.104 4.440 1.00 84.25 86 ARG A CA 1
ATOM 690 C C . ARG A 1 86 ? -13.933 -8.306 4.014 1.00 84.25 86 ARG A C 1
ATOM 692 O O . ARG A 1 86 ? -14.929 -8.948 3.692 1.00 84.25 86 ARG A O 1
ATOM 699 N N . GLY A 1 87 ? -13.833 -6.976 3.947 1.00 75.81 87 GLY A N 1
ATOM 700 C CA . GLY A 1 87 ? -14.988 -6.077 3.819 1.00 75.81 87 GLY A CA 1
ATOM 701 C C . GLY A 1 87 ? -15.715 -5.912 5.145 1.00 75.81 87 GLY A C 1
ATOM 702 O O . GLY A 1 87 ? -16.876 -5.464 5.086 1.00 75.81 87 GLY A O 1
#

Secondary structure (DSSP, 8-state):
--------PPPHHHHHHHHTTTTTS-HHHHHHHHHHTT----HHHHHHHHHHHTB-S-HHHH--BHHHHHHHTT--HHHHHHHHHH-

Organism: NCBI:txid1356359